Protein AF-A0A353GN98-F1 (afdb_monomer_lite)

Structure (mmCIF, N/CA/C/O backbone):
data_AF-A0A353GN98-F1
#
_entry.id   AF-A0A353GN98-F1
#
loop_
_atom_site.group_PDB
_atom_site.id
_atom_site.type_symbol
_atom_site.label_atom_id
_atom_site.label_alt_id
_atom_site.label_comp_id
_atom_site.label_asym_id
_atom_site.label_entity_id
_atom_site.label_seq_id
_atom_site.pdbx_PDB_ins_code
_atom_site.Cartn_x
_atom_site.Cartn_y
_atom_site.Cartn_z
_atom_site.occupancy
_atom_site.B_iso_or_equiv
_atom_site.auth_seq_id
_atom_site.auth_comp_id
_atom_site.auth_asym_id
_atom_site.auth_atom_id
_atom_site.pdbx_PDB_model_num
ATOM 1 N N . MET A 1 1 ? 13.354 -2.011 -20.794 1.00 36.31 1 MET A N 1
ATOM 2 C CA . MET A 1 1 ? 11.895 -1.866 -20.599 1.00 36.31 1 MET A CA 1
ATOM 3 C C . MET A 1 1 ? 11.27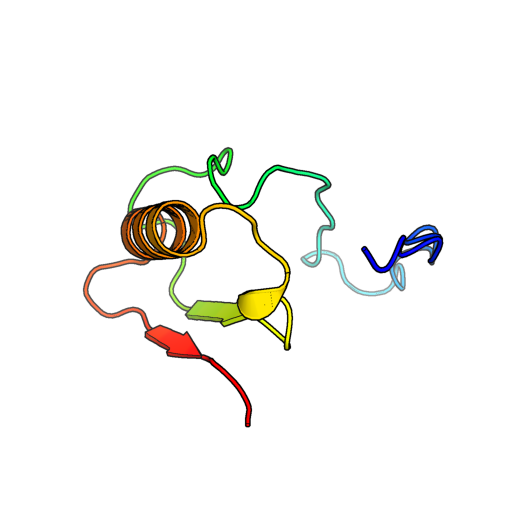9 -3.258 -20.680 1.00 36.31 1 MET A C 1
ATOM 5 O O . MET A 1 1 ? 11.032 -3.749 -21.776 1.00 36.31 1 MET A O 1
ATOM 9 N N . LEU A 1 2 ? 11.160 -3.957 -19.550 1.00 34.34 2 LEU A N 1
ATOM 10 C CA . LEU A 1 2 ? 10.579 -5.302 -19.515 1.00 34.34 2 LEU A CA 1
ATOM 11 C C . LEU A 1 2 ? 9.057 -5.172 -19.628 1.00 34.34 2 LEU A C 1
ATOM 13 O O . LEU A 1 2 ? 8.403 -4.624 -18.749 1.00 34.34 2 LEU A O 1
ATOM 17 N N . ARG A 1 3 ? 8.493 -5.625 -20.752 1.00 41.81 3 ARG A N 1
ATOM 18 C CA . ARG A 1 3 ? 7.042 -5.745 -20.924 1.00 41.81 3 ARG A CA 1
ATOM 19 C C . ARG A 1 3 ? 6.580 -7.049 -20.278 1.00 41.81 3 ARG A C 1
ATOM 21 O O . ARG A 1 3 ? 6.762 -8.120 -20.858 1.00 41.81 3 ARG A O 1
ATOM 28 N N . PHE A 1 4 ? 5.963 -6.960 -19.105 1.00 44.66 4 PHE A N 1
ATOM 29 C CA . PHE A 1 4 ? 5.276 -8.089 -18.485 1.00 44.66 4 PHE A CA 1
ATOM 30 C C . PHE A 1 4 ? 4.004 -8.427 -19.282 1.00 44.66 4 PHE A C 1
ATOM 32 O O . PHE A 1 4 ? 2.974 -7.783 -19.133 1.00 44.66 4 PHE A O 1
ATOM 39 N N . HIS A 1 5 ? 4.071 -9.454 -20.133 1.00 43.12 5 HIS A N 1
ATOM 40 C CA . HIS A 1 5 ? 2.909 -10.063 -20.801 1.00 43.12 5 HIS A CA 1
ATOM 41 C C . HIS A 1 5 ? 2.382 -11.268 -20.004 1.00 43.12 5 HIS A C 1
ATOM 43 O O . HIS A 1 5 ? 2.096 -12.321 -20.575 1.00 43.12 5 HIS A O 1
ATOM 49 N N . LYS A 1 6 ? 2.300 -11.171 -18.672 1.00 46.78 6 LYS A N 1
ATOM 50 C CA . LYS A 1 6 ? 1.693 -12.245 -17.879 1.00 46.78 6 LYS A CA 1
ATOM 51 C C . LYS A 1 6 ? 0.214 -11.931 -17.696 1.00 46.78 6 LYS A C 1
ATOM 53 O O . LYS A 1 6 ? -0.146 -11.030 -16.951 1.00 46.78 6 LYS A O 1
ATOM 58 N N . ASN A 1 7 ? -0.621 -12.682 -18.412 1.00 41.62 7 ASN A N 1
ATOM 59 C CA . ASN A 1 7 ? -2.058 -12.752 -18.184 1.00 41.62 7 ASN A CA 1
ATOM 60 C C . ASN A 1 7 ? -2.314 -13.022 -16.691 1.00 41.62 7 ASN A C 1
ATOM 62 O O . ASN A 1 7 ? -2.122 -14.144 -16.226 1.00 41.62 7 ASN A O 1
ATOM 66 N N . LEU A 1 8 ? -2.773 -12.004 -15.957 1.00 54.12 8 LEU A N 1
ATOM 67 C CA . LEU A 1 8 ? -3.350 -12.133 -14.610 1.00 54.12 8 LEU A CA 1
ATOM 68 C C . LEU A 1 8 ? -4.732 -12.821 -14.644 1.00 54.12 8 LEU A C 1
ATOM 70 O O . LEU A 1 8 ? -5.445 -12.842 -13.653 1.00 54.12 8 LEU A O 1
ATOM 74 N N . SER A 1 9 ? -5.107 -13.419 -15.777 1.00 51.09 9 SER A N 1
ATOM 75 C CA . SER A 1 9 ? -6.351 -14.155 -16.006 1.00 51.09 9 SER A CA 1
ATOM 76 C C . SER A 1 9 ? -6.387 -15.530 -15.328 1.00 51.09 9 SER A C 1
ATOM 78 O O . SER A 1 9 ? -7.090 -16.425 -15.803 1.00 51.09 9 SER A O 1
ATOM 80 N N . GLN A 1 10 ? -5.628 -15.747 -14.250 1.00 56.06 10 GLN A N 1
ATOM 81 C CA . GLN A 1 10 ? -5.914 -16.897 -13.401 1.00 56.06 10 GLN A CA 1
ATOM 82 C C . GLN A 1 10 ? -7.231 -16.603 -12.692 1.00 56.06 10 GLN A C 1
ATOM 84 O O . GLN A 1 10 ? -7.358 -15.587 -12.011 1.00 56.06 10 GLN A O 1
ATOM 89 N N . LYS A 1 11 ? -8.236 -17.460 -12.907 1.00 51.41 11 LYS A N 1
ATOM 90 C CA . LYS A 1 11 ? -9.472 -17.389 -12.128 1.00 51.41 11 LYS A CA 1
ATOM 91 C C . LYS A 1 11 ? -9.071 -17.424 -10.650 1.00 51.41 11 LYS A C 1
ATOM 93 O O . LYS A 1 11 ? -8.310 -18.328 -10.298 1.00 51.41 11 LYS A O 1
ATOM 98 N N . PRO A 1 12 ? -9.542 -16.481 -9.814 1.00 57.28 12 PRO A N 1
ATOM 99 C CA . PRO A 1 12 ? -9.365 -16.616 -8.379 1.00 57.28 12 PRO A CA 1
ATOM 100 C C . PRO A 1 12 ? -9.880 -17.998 -7.984 1.00 57.28 12 PRO A C 1
ATOM 102 O O . PRO A 1 12 ? -10.898 -18.452 -8.517 1.00 57.28 12 PRO A O 1
ATOM 105 N N . ASP A 1 13 ? -9.137 -18.683 -7.120 1.00 56.50 13 ASP A N 1
ATOM 106 C CA . ASP A 1 13 ? -9.638 -19.881 -6.465 1.00 56.50 13 ASP A CA 1
ATOM 107 C C . ASP A 1 13 ? -10.972 -19.492 -5.811 1.00 56.50 13 ASP A C 1
ATOM 109 O O . ASP A 1 13 ? -11.009 -18.672 -4.895 1.00 56.50 13 ASP A O 1
ATOM 113 N N . GLN A 1 14 ? -12.081 -19.987 -6.369 1.00 57.38 14 GLN A N 1
ATOM 114 C CA . GLN A 1 14 ? -13.442 -19.576 -6.005 1.00 57.38 14 GLN A CA 1
ATOM 115 C C . GLN A 1 14 ? -13.857 -20.095 -4.617 1.00 57.38 14 GLN A C 1
ATOM 117 O O . GLN A 1 14 ? -15.032 -20.044 -4.275 1.00 57.38 14 GLN A O 1
ATOM 122 N N . SER A 1 15 ? -12.917 -20.629 -3.833 1.00 68.56 15 SER A N 1
ATOM 123 C CA . SER A 1 15 ? -13.158 -21.173 -2.497 1.00 68.56 15 SER A CA 1
ATOM 124 C C . SER A 1 15 ? -13.109 -20.134 -1.370 1.00 68.56 15 SER A C 1
ATOM 126 O O . SER A 1 15 ? -13.451 -20.476 -0.239 1.00 68.56 15 SER A O 1
ATOM 128 N N . LEU A 1 16 ? -12.708 -18.882 -1.643 1.00 80.12 16 LEU A N 1
ATOM 129 C CA . LEU A 1 16 ? -12.615 -17.817 -0.636 1.00 80.12 16 LEU A CA 1
ATOM 130 C C . LEU A 1 16 ? -13.552 -16.641 -0.952 1.00 80.12 16 LEU A C 1
ATOM 132 O O . LEU A 1 16 ? -13.340 -15.907 -1.915 1.00 80.12 16 LEU A O 1
ATOM 136 N N . ASP A 1 17 ? -14.540 -16.408 -0.085 1.00 87.56 17 ASP A N 1
ATOM 137 C CA . ASP A 1 17 ? -15.565 -15.364 -0.269 1.00 87.56 17 ASP A CA 1
ATOM 138 C C . ASP A 1 17 ? -15.085 -13.938 0.064 1.00 87.56 17 ASP A C 1
ATOM 140 O O . ASP A 1 17 ? -15.778 -12.958 -0.212 1.00 87.56 17 ASP A O 1
ATOM 144 N N . ASN A 1 18 ? -13.906 -13.809 0.677 1.00 90.12 18 ASN A N 1
ATOM 145 C CA . ASN A 1 18 ? -13.339 -12.556 1.182 1.00 90.12 18 ASN A CA 1
ATOM 146 C C . ASN A 1 18 ? -12.047 -12.131 0.463 1.00 90.12 18 ASN A C 1
ATOM 148 O O . ASN A 1 18 ? -11.306 -11.287 0.974 1.00 90.12 18 ASN A O 1
ATOM 152 N N . VAL A 1 19 ? -11.758 -12.720 -0.700 1.00 89.19 19 VAL A N 1
ATOM 153 C CA . VAL A 1 19 ? -10.592 -12.380 -1.520 1.00 89.19 19 VAL A CA 1
ATOM 154 C C . VAL A 1 19 ? -11.065 -11.813 -2.848 1.00 89.19 19 VAL A C 1
ATOM 156 O O . VAL A 1 19 ? -11.755 -12.470 -3.621 1.00 89.19 19 VAL A O 1
ATOM 159 N N . TYR A 1 20 ? -10.646 -10.584 -3.131 1.00 87.25 20 TYR A N 1
ATOM 160 C CA . TYR A 1 20 ? -11.025 -9.865 -4.340 1.00 87.25 20 TYR A CA 1
ATOM 161 C C . TYR A 1 20 ? -9.772 -9.434 -5.099 1.00 87.25 20 TYR A C 1
ATOM 163 O O . TYR A 1 20 ? -8.746 -9.113 -4.501 1.00 87.25 20 TYR A O 1
ATOM 171 N N . SER A 1 21 ? -9.851 -9.429 -6.428 1.00 88.31 21 SER A N 1
ATOM 172 C CA . SER A 1 21 ? -8.799 -8.915 -7.308 1.00 88.31 21 SER A CA 1
ATOM 173 C C . SER A 1 21 ? -9.285 -7.648 -7.992 1.00 88.31 21 SER A C 1
ATOM 175 O O . SER A 1 21 ? -10.426 -7.587 -8.445 1.00 88.31 21 SER A O 1
ATOM 177 N N . LEU A 1 22 ? -8.410 -6.653 -8.082 1.00 89.94 22 LEU A N 1
ATOM 178 C CA . LEU A 1 22 ? -8.713 -5.357 -8.669 1.00 89.94 22 LEU A CA 1
ATOM 179 C C . LEU A 1 22 ? -7.539 -4.918 -9.554 1.00 89.94 22 LEU A C 1
ATOM 181 O O . LEU A 1 22 ? -6.383 -5.022 -9.145 1.00 89.94 22 LEU A O 1
ATOM 185 N N . LEU A 1 23 ? -7.837 -4.459 -10.771 1.00 92.25 23 LEU A N 1
ATOM 186 C CA . LEU A 1 23 ? -6.849 -3.911 -11.701 1.00 92.25 23 LEU A CA 1
ATOM 187 C C . LEU A 1 23 ? -6.874 -2.387 -11.609 1.00 92.25 23 LEU A C 1
ATOM 189 O O . LEU A 1 23 ? -7.763 -1.766 -12.178 1.00 92.25 23 LEU A O 1
ATOM 193 N N . GLU A 1 24 ? -5.899 -1.801 -10.918 1.00 93.38 24 GLU A N 1
ATOM 194 C CA . GLU A 1 24 ? -5.833 -0.355 -10.684 1.00 93.38 24 GLU A CA 1
ATOM 195 C C . GLU A 1 24 ? -4.396 0.176 -10.663 1.00 93.38 24 GLU A C 1
ATOM 197 O O . GLU A 1 24 ? -3.419 -0.580 -10.665 1.00 93.38 24 GLU A O 1
ATOM 202 N N . ASN A 1 25 ? -4.268 1.503 -10.646 1.00 93.31 25 ASN A N 1
ATOM 203 C CA . ASN A 1 25 ? -2.986 2.193 -10.586 1.00 93.31 25 ASN A CA 1
ATOM 204 C C . ASN A 1 25 ? -2.488 2.329 -9.135 1.00 93.31 25 ASN A C 1
ATOM 206 O O . ASN A 1 25 ? -3.100 3.010 -8.322 1.00 93.31 25 ASN A O 1
ATOM 210 N N . ALA A 1 26 ? -1.319 1.76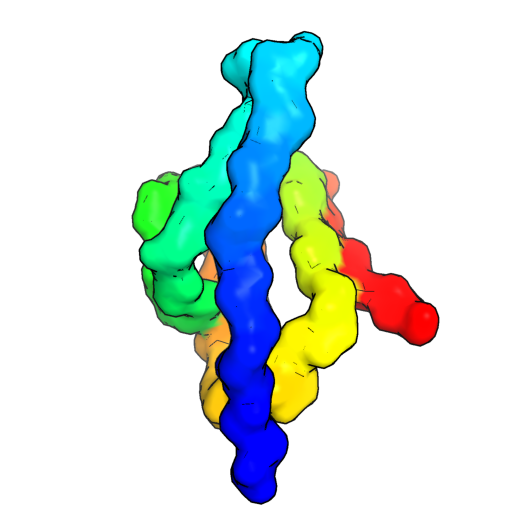7 -8.817 1.00 94.31 26 ALA A N 1
ATOM 211 C CA . ALA A 1 26 ? -0.725 1.866 -7.478 1.00 94.31 26 ALA A CA 1
ATOM 212 C C . ALA A 1 26 ? -0.405 3.309 -7.027 1.00 94.31 26 ALA A C 1
ATOM 214 O O . ALA A 1 26 ? -0.251 3.554 -5.836 1.00 94.31 26 ALA A O 1
ATOM 215 N N . CYS A 1 27 ? -0.311 4.263 -7.958 1.00 96.25 27 CYS A N 1
ATOM 216 C CA . CYS A 1 27 ? -0.129 5.686 -7.663 1.00 96.25 27 CYS A CA 1
ATOM 217 C C . CYS A 1 27 ? -1.449 6.441 -7.415 1.00 96.25 27 CYS A C 1
ATOM 219 O O . CYS A 1 27 ? -1.402 7.651 -7.182 1.00 96.25 27 CYS A O 1
ATOM 221 N N . HIS A 1 28 ? -2.602 5.778 -7.561 1.00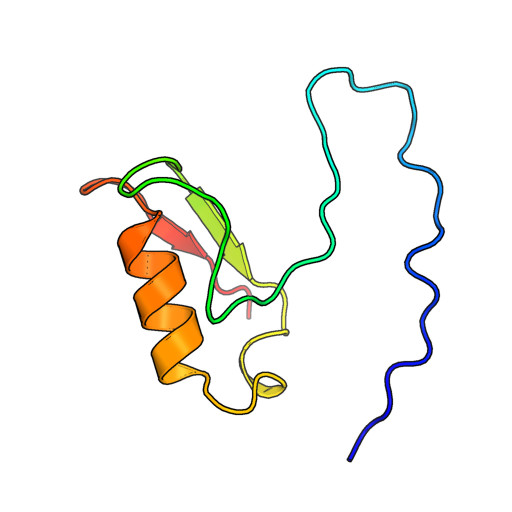 96.88 28 HIS A N 1
ATOM 222 C CA . HIS A 1 28 ? -3.934 6.319 -7.289 1.00 96.88 28 HIS A CA 1
ATOM 223 C C . HIS A 1 28 ? -4.926 5.164 -7.071 1.00 96.88 28 HIS A C 1
ATOM 225 O O . HIS A 1 28 ? -5.526 4.654 -8.017 1.00 96.88 28 HIS A O 1
ATOM 231 N N . LEU A 1 29 ? -5.065 4.736 -5.821 1.00 96.62 29 LEU A N 1
ATOM 232 C CA . LEU A 1 29 ? -5.900 3.608 -5.433 1.00 96.62 29 LEU A CA 1
ATOM 233 C C . LEU A 1 29 ? -7.325 4.073 -5.098 1.00 96.62 29 LEU A C 1
ATOM 235 O O . LEU A 1 29 ? -7.485 5.058 -4.372 1.00 96.62 29 LEU A O 1
ATOM 239 N N . PRO A 1 30 ? -8.375 3.336 -5.507 1.00 96.81 30 PRO A N 1
ATOM 240 C CA . PRO A 1 30 ? -9.770 3.695 -5.239 1.00 96.81 30 PRO A CA 1
ATOM 241 C C . PRO A 1 30 ? -10.214 3.298 -3.820 1.00 96.81 30 PRO A C 1
ATOM 243 O O . PRO A 1 30 ? -11.319 2.800 -3.608 1.00 96.81 30 PRO A O 1
ATOM 246 N N . PHE A 1 31 ? -9.341 3.493 -2.835 1.00 97.75 31 PHE A N 1
ATOM 247 C CA . PHE A 1 31 ? -9.616 3.218 -1.429 1.00 97.75 31 PHE A CA 1
ATOM 248 C C . PHE A 1 31 ? -9.590 4.510 -0.626 1.00 97.75 31 PHE A C 1
ATOM 250 O O . PHE A 1 31 ? -8.855 5.447 -0.950 1.00 97.75 31 PHE A O 1
ATOM 257 N N . GLN A 1 32 ? -10.382 4.550 0.440 1.00 98.38 32 GLN A N 1
ATOM 258 C CA . GLN A 1 32 ? -10.369 5.661 1.382 1.00 98.38 32 GLN A CA 1
ATOM 259 C C . GLN A 1 32 ? -9.061 5.673 2.177 1.00 98.38 32 GLN A C 1
ATOM 261 O O . GLN A 1 32 ? -8.345 4.667 2.260 1.00 98.38 32 GLN A O 1
ATOM 266 N N . ASP A 1 33 ? -8.758 6.817 2.771 1.00 98.69 33 ASP A N 1
ATOM 267 C CA . ASP A 1 33 ? -7.662 6.938 3.726 1.00 98.69 33 ASP A CA 1
ATOM 268 C C . ASP A 1 33 ? -7.864 5.931 4.867 1.00 98.69 33 ASP A C 1
ATOM 270 O O . ASP A 1 33 ? -8.996 5.606 5.226 1.00 98.69 33 ASP A O 1
ATOM 274 N N . GLU A 1 34 ? -6.769 5.408 5.420 1.00 98.62 34 GLU A N 1
ATOM 275 C CA . GLU A 1 34 ? -6.810 4.546 6.611 1.00 98.62 34 GLU A CA 1
ATOM 276 C C . GLU A 1 34 ? -7.710 3.291 6.479 1.00 98.62 34 GLU A C 1
ATOM 278 O O . GLU A 1 34 ? -8.284 2.796 7.451 1.00 98.62 34 GLU A O 1
ATOM 283 N N . SER A 1 35 ? -7.821 2.728 5.275 1.00 98.38 35 SER A N 1
ATOM 284 C CA . SER A 1 35 ? -8.660 1.552 5.006 1.00 98.38 35 SER A CA 1
ATOM 285 C C . SER A 1 35 ? -8.018 0.223 5.418 1.00 98.38 35 SER A C 1
ATOM 287 O O . SER A 1 35 ? -8.729 -0.717 5.774 1.00 98.38 35 SER A O 1
ATOM 289 N N . PHE A 1 36 ? -6.685 0.117 5.392 1.00 98.25 36 PHE A N 1
ATOM 290 C CA . PHE A 1 36 ? -5.985 -1.163 5.549 1.00 98.25 36 PHE A CA 1
ATOM 291 C C . PHE A 1 36 ? -5.074 -1.208 6.772 1.00 98.25 36 PHE A C 1
ATOM 293 O O . PHE A 1 36 ? -4.330 -0.273 7.069 1.00 98.25 36 PHE A O 1
ATOM 300 N N . ASP A 1 37 ? -5.079 -2.359 7.444 1.00 98.50 37 ASP A N 1
ATOM 301 C CA . ASP A 1 37 ? -4.165 -2.665 8.546 1.00 98.50 37 ASP A CA 1
ATOM 302 C C . ASP A 1 37 ? -2.789 -3.125 8.048 1.00 98.50 37 ASP A C 1
ATOM 304 O O . ASP A 1 37 ? -1.801 -3.017 8.777 1.00 98.50 37 ASP A O 1
ATOM 308 N N . ARG A 1 38 ? -2.693 -3.648 6.820 1.00 98.12 38 ARG A N 1
ATOM 309 C CA . ARG A 1 38 ? -1.449 -4.144 6.213 1.00 98.12 38 ARG A CA 1
ATOM 310 C C . ARG A 1 38 ? -1.476 -3.971 4.697 1.00 98.12 38 ARG A C 1
ATOM 312 O O . ARG A 1 38 ? -2.510 -4.184 4.072 1.00 98.12 38 ARG A O 1
ATOM 319 N N . VAL A 1 39 ? -0.319 -3.668 4.113 1.00 97.62 39 VAL A N 1
ATOM 320 C CA . VAL A 1 39 ? -0.084 -3.712 2.661 1.00 97.62 39 VAL A CA 1
ATOM 321 C C . VAL A 1 39 ? 1.176 -4.532 2.390 1.00 97.62 39 VAL A C 1
ATOM 323 O O . VAL A 1 39 ? 2.181 -4.385 3.085 1.00 97.62 39 VAL A O 1
ATOM 326 N N . LEU A 1 40 ? 1.127 -5.393 1.374 1.00 96.88 40 LEU A N 1
ATOM 327 C CA . LEU A 1 40 ? 2.260 -6.189 0.904 1.00 96.88 40 LEU A CA 1
ATOM 328 C C . LEU A 1 40 ? 2.572 -5.810 -0.545 1.00 96.88 40 LEU A C 1
ATOM 330 O O . LEU A 1 40 ? 1.704 -5.908 -1.409 1.00 96.88 40 LEU A O 1
ATOM 334 N N . MET A 1 41 ? 3.818 -5.427 -0.819 1.00 95.31 41 MET A N 1
ATOM 335 C CA . MET A 1 41 ? 4.295 -5.180 -2.182 1.00 95.31 41 MET A CA 1
ATOM 336 C C . MET A 1 41 ? 5.388 -6.186 -2.523 1.00 95.31 41 MET A C 1
ATOM 338 O O . MET A 1 41 ? 6.497 -6.101 -2.006 1.00 95.31 41 MET A O 1
ATOM 342 N N . VAL A 1 42 ? 5.090 -7.139 -3.405 1.00 94.50 42 VAL A N 1
ATOM 343 C CA . VAL A 1 42 ? 6.038 -8.197 -3.781 1.00 94.50 42 VAL A CA 1
ATOM 344 C C . VAL A 1 42 ? 6.782 -7.791 -5.045 1.00 94.50 42 VAL A C 1
ATOM 346 O O . VAL A 1 42 ? 6.223 -7.859 -6.134 1.00 94.50 42 VAL A O 1
ATOM 349 N N . LEU A 1 43 ? 8.035 -7.353 -4.885 1.00 91.69 43 LEU A N 1
ATOM 350 C CA . LEU A 1 43 ? 8.976 -7.038 -5.973 1.00 91.69 43 LEU A CA 1
ATOM 351 C C . LEU A 1 43 ? 8.473 -6.031 -7.031 1.00 91.69 43 LEU A C 1
ATOM 353 O O . LEU A 1 43 ? 9.084 -5.905 -8.080 1.00 91.69 43 LEU A O 1
ATOM 357 N N . VAL A 1 44 ? 7.390 -5.294 -6.761 1.00 91.31 44 VAL A N 1
ATOM 358 C CA . VAL A 1 44 ? 6.750 -4.404 -7.747 1.00 91.31 44 VAL A CA 1
ATOM 359 C C . VAL A 1 44 ? 7.280 -2.971 -7.706 1.00 91.31 44 VAL A C 1
ATOM 361 O O . VAL A 1 44 ? 7.255 -2.276 -8.713 1.00 91.31 44 VAL A O 1
ATOM 364 N N . LEU A 1 45 ? 7.772 -2.507 -6.550 1.00 92.81 45 LEU A N 1
ATOM 365 C CA . LEU A 1 45 ? 8.154 -1.103 -6.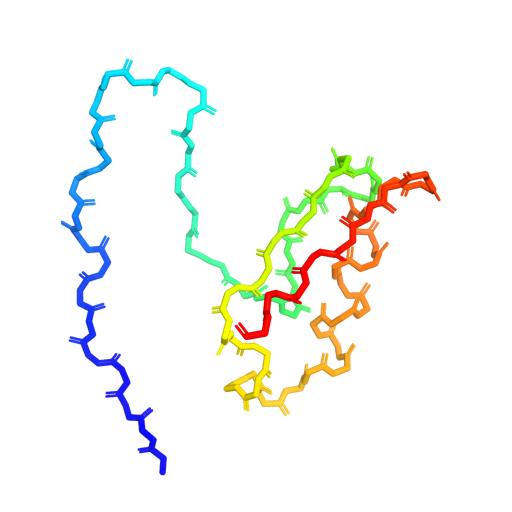363 1.00 92.81 45 LEU A CA 1
ATOM 366 C C . LEU A 1 45 ? 9.213 -0.604 -7.374 1.00 92.81 45 LEU A C 1
ATOM 368 O O . LEU A 1 45 ? 9.028 0.501 -7.879 1.00 92.81 45 LEU A O 1
ATOM 372 N N . PRO A 1 46 ? 10.270 -1.373 -7.723 1.00 92.19 46 PRO A N 1
ATOM 373 C CA . PRO A 1 46 ? 11.263 -0.936 -8.712 1.00 92.19 46 PRO A CA 1
ATOM 374 C C . PRO A 1 46 ? 10.709 -0.759 -10.133 1.00 92.19 46 PRO A C 1
ATOM 376 O O . PRO A 1 46 ? 11.306 -0.036 -10.927 1.00 92.19 46 PRO A O 1
ATOM 379 N N . ASP A 1 47 ? 9.586 -1.407 -10.454 1.00 92.06 47 ASP A N 1
ATOM 380 C CA . ASP A 1 47 ? 8.949 -1.341 -11.772 1.00 92.06 47 ASP A CA 1
ATOM 381 C C . ASP A 1 47 ? 7.943 -0.181 -11.891 1.00 92.06 47 ASP A C 1
ATOM 383 O O . ASP A 1 47 ? 7.477 0.124 -12.993 1.00 92.06 47 ASP A O 1
ATOM 387 N N . ILE A 1 48 ? 7.599 0.488 -10.782 1.00 93.44 48 ILE A N 1
ATOM 388 C CA . ILE A 1 48 ? 6.675 1.627 -10.781 1.00 93.44 48 ILE A CA 1
ATOM 389 C C . ILE A 1 48 ? 7.443 2.902 -11.170 1.00 93.44 48 ILE A C 1
ATOM 391 O O . ILE A 1 48 ? 8.354 3.299 -10.442 1.00 93.44 48 ILE A O 1
ATOM 395 N N . PRO A 1 49 ? 7.057 3.607 -12.258 1.00 92.00 49 PRO A N 1
ATOM 396 C CA . PRO A 1 49 ? 7.785 4.790 -12.729 1.00 92.00 49 PRO A CA 1
ATOM 397 C C . PRO A 1 49 ? 7.918 5.909 -11.688 1.00 92.00 49 PRO A C 1
ATOM 399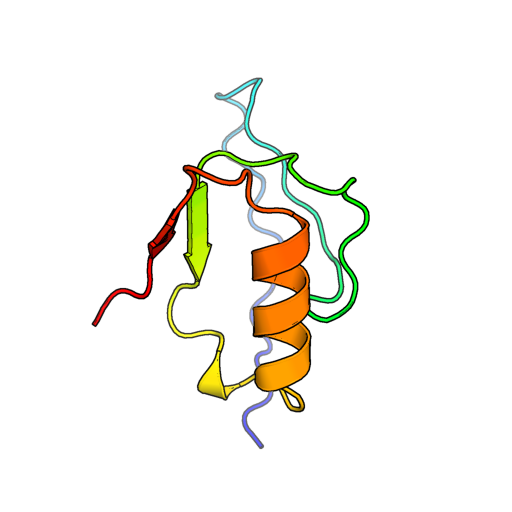 O O . PRO A 1 49 ? 8.943 6.582 -11.636 1.00 92.00 49 PRO A O 1
ATOM 402 N N . ASP A 1 50 ? 6.889 6.094 -10.858 1.00 96.44 50 ASP A N 1
ATOM 403 C CA . ASP A 1 50 ? 6.882 7.032 -9.734 1.00 96.44 50 ASP A CA 1
ATOM 404 C C . ASP A 1 50 ? 6.677 6.272 -8.417 1.00 96.44 50 ASP A C 1
ATOM 406 O O . ASP A 1 50 ? 5.591 6.237 -7.831 1.00 96.44 50 ASP A O 1
ATOM 410 N N . GLY A 1 51 ? 7.740 5.599 -7.974 1.00 96.25 51 GLY A N 1
ATOM 411 C CA . GLY A 1 51 ? 7.718 4.813 -6.742 1.00 96.25 51 GLY A CA 1
ATOM 412 C C . GLY A 1 51 ? 7.430 5.650 -5.491 1.00 96.25 51 GLY A C 1
ATOM 413 O O . GLY A 1 51 ? 6.817 5.146 -4.554 1.00 96.25 51 GLY A O 1
ATOM 414 N N . GLN A 1 52 ? 7.809 6.934 -5.473 1.00 97.06 52 GLN A N 1
ATOM 415 C CA . GLN A 1 52 ? 7.504 7.822 -4.344 1.00 97.06 52 GLN A CA 1
ATOM 416 C C . GLN A 1 52 ? 6.006 8.087 -4.245 1.00 97.06 52 GLN A C 1
ATOM 418 O O . GLN A 1 52 ? 5.441 7.981 -3.156 1.00 97.06 52 GLN A O 1
ATOM 423 N N . LYS A 1 53 ? 5.347 8.366 -5.373 1.00 98.00 53 LYS A N 1
ATOM 424 C CA . LYS A 1 53 ? 3.895 8.545 -5.403 1.00 98.00 53 LYS A CA 1
ATOM 425 C C . LYS A 1 53 ? 3.152 7.269 -5.024 1.00 98.00 53 LYS A C 1
ATOM 427 O O . LYS A 1 53 ? 2.197 7.348 -4.260 1.00 98.00 53 LYS A O 1
ATOM 432 N N . ALA A 1 54 ? 3.613 6.103 -5.477 1.00 97.69 54 ALA A N 1
ATOM 433 C CA . ALA A 1 54 ? 3.041 4.835 -5.030 1.00 97.69 54 ALA A CA 1
ATOM 434 C C . ALA A 1 54 ? 3.199 4.636 -3.515 1.00 97.69 54 ALA A C 1
ATOM 436 O O . ALA A 1 54 ? 2.229 4.307 -2.844 1.00 97.69 54 ALA A O 1
ATOM 437 N N . LEU A 1 55 ? 4.379 4.894 -2.942 1.00 97.81 55 LEU A N 1
ATOM 438 C CA . LEU A 1 55 ? 4.580 4.799 -1.491 1.00 97.81 55 LEU A CA 1
ATOM 439 C C . LEU A 1 55 ? 3.725 5.803 -0.705 1.00 97.81 55 LEU A C 1
ATOM 441 O O . LEU A 1 55 ? 3.216 5.451 0.359 1.00 97.81 55 LEU A O 1
ATOM 445 N N . ALA A 1 56 ? 3.545 7.024 -1.215 1.00 98.31 56 ALA A N 1
ATOM 446 C CA . ALA A 1 56 ? 2.653 8.014 -0.614 1.00 98.31 56 ALA A CA 1
ATOM 447 C C . ALA A 1 56 ? 1.197 7.528 -0.620 1.00 98.31 56 ALA A C 1
ATOM 449 O O . ALA A 1 56 ? 0.510 7.627 0.395 1.00 98.31 56 ALA A O 1
ATOM 450 N N . GLU A 1 57 ? 0.760 6.926 -1.725 1.00 98.31 57 GLU A N 1
ATOM 451 C CA . GLU A 1 57 ? -0.581 6.363 -1.849 1.00 98.31 57 GLU A CA 1
ATOM 452 C C . GLU A 1 57 ? -0.782 5.151 -0.928 1.00 98.31 57 GLU A C 1
ATOM 454 O O . GLU A 1 57 ? -1.791 5.062 -0.229 1.00 98.31 57 GLU A O 1
ATOM 459 N N . ILE A 1 58 ? 0.217 4.267 -0.818 1.00 98.19 58 ILE A N 1
ATOM 460 C CA . ILE A 1 58 ? 0.211 3.183 0.172 1.00 98.19 58 ILE A CA 1
ATOM 461 C C . ILE A 1 58 ? 0.138 3.744 1.597 1.00 98.19 58 ILE A C 1
ATOM 463 O O . ILE A 1 58 ? -0.627 3.246 2.422 1.00 98.19 58 ILE A O 1
ATOM 467 N N . ARG A 1 59 ? 0.892 4.804 1.908 1.00 98.19 59 ARG A N 1
ATOM 468 C CA . ARG A 1 59 ? 0.861 5.442 3.230 1.00 98.19 59 ARG A CA 1
ATOM 469 C C . ARG A 1 59 ? -0.498 6.069 3.549 1.00 98.19 59 ARG A C 1
ATOM 471 O O . ARG A 1 59 ? -0.872 6.046 4.722 1.00 98.19 59 ARG A O 1
ATOM 478 N N . ARG A 1 60 ? -1.198 6.614 2.549 1.00 98.62 60 ARG A N 1
ATOM 479 C CA . ARG A 1 60 ? -2.542 7.204 2.674 1.00 98.62 60 ARG A CA 1
ATOM 480 C C . ARG A 1 60 ? -3.584 6.152 3.049 1.00 98.62 60 ARG A C 1
ATOM 482 O O . ARG A 1 60 ? -4.364 6.358 3.973 1.00 98.62 60 ARG A O 1
ATOM 489 N N . VAL A 1 61 ? -3.578 5.008 2.367 1.00 98.56 61 VAL A N 1
ATOM 490 C CA . VAL A 1 61 ? -4.573 3.944 2.602 1.00 98.56 61 VAL A CA 1
ATOM 491 C C . VAL A 1 61 ? -4.277 3.099 3.849 1.00 98.56 61 VAL A C 1
ATOM 493 O O . VAL A 1 61 ? -5.141 2.352 4.303 1.00 98.56 61 VAL A O 1
ATOM 496 N N . LEU A 1 62 ? -3.070 3.192 4.415 1.00 98.75 62 LEU A N 1
ATOM 497 C CA . LEU A 1 62 ? -2.689 2.536 5.667 1.00 98.75 62 LEU A CA 1
ATOM 498 C C . LEU A 1 62 ? -3.207 3.314 6.886 1.00 98.75 62 LEU A C 1
ATOM 500 O O . LEU A 1 62 ? -2.982 4.518 7.007 1.00 98.75 62 LEU A O 1
ATOM 504 N N . LYS A 1 63 ? -3.823 2.607 7.841 1.00 98.75 63 LYS A N 1
ATOM 505 C CA . LYS A 1 63 ? -4.170 3.167 9.163 1.00 98.75 63 LYS A CA 1
ATOM 506 C C . LYS A 1 63 ? -2.915 3.645 9.916 1.00 98.75 63 LYS A C 1
ATOM 508 O O . LYS A 1 63 ? -1.823 3.133 9.663 1.00 98.75 63 LYS A O 1
ATOM 513 N N . PRO A 1 64 ? -3.027 4.529 10.927 1.00 97.81 64 PRO A N 1
ATOM 514 C CA . PRO A 1 64 ? -1.865 5.041 11.666 1.00 97.81 64 PRO A CA 1
ATOM 515 C C . PRO A 1 64 ? -0.967 3.970 12.320 1.00 97.81 64 PRO A C 1
ATOM 517 O O . PRO A 1 64 ? 0.228 4.193 12.481 1.00 97.81 64 PRO A O 1
ATOM 520 N N . HIS A 1 65 ? -1.527 2.809 12.680 1.00 96.88 65 HIS A N 1
ATOM 521 C CA . HIS A 1 65 ? -0.830 1.670 13.306 1.00 96.88 65 HIS A CA 1
ATOM 522 C C . HIS A 1 65 ? -0.533 0.517 12.324 1.00 96.88 65 HIS A C 1
ATOM 524 O O . HIS A 1 65 ? -0.131 -0.583 12.723 1.00 96.88 65 HIS A O 1
ATOM 530 N N . ALA A 1 66 ? -0.790 0.739 11.037 1.00 98.25 66 ALA A N 1
ATOM 531 C CA . ALA A 1 66 ? -0.624 -0.253 9.993 1.00 98.25 66 ALA A CA 1
ATOM 532 C C . ALA A 1 66 ? 0.832 -0.333 9.509 1.00 98.25 66 ALA A C 1
ATOM 534 O O . ALA A 1 66 ? 1.660 0.528 9.809 1.00 98.25 66 ALA A O 1
ATOM 535 N N . SER A 1 67 ? 1.157 -1.381 8.752 1.00 97.88 67 SER A N 1
ATOM 536 C CA . SER A 1 67 ? 2.508 -1.572 8.221 1.00 97.88 67 SER A CA 1
ATOM 537 C C . SER A 1 67 ? 2.519 -1.979 6.751 1.00 97.88 67 SER A C 1
ATOM 539 O O . SER A 1 67 ? 1.663 -2.730 6.277 1.00 97.88 67 SER A O 1
ATOM 541 N N . LEU A 1 68 ? 3.530 -1.473 6.044 1.00 97.56 68 LEU A N 1
ATOM 542 C CA . LEU A 1 68 ? 3.923 -1.914 4.712 1.00 97.56 68 LEU A CA 1
ATOM 543 C C . LEU A 1 68 ? 5.018 -2.976 4.844 1.00 97.56 68 LEU A C 1
ATOM 545 O O . LEU A 1 68 ? 6.031 -2.749 5.507 1.00 97.56 68 LEU A O 1
ATOM 549 N N . LEU A 1 69 ? 4.825 -4.116 4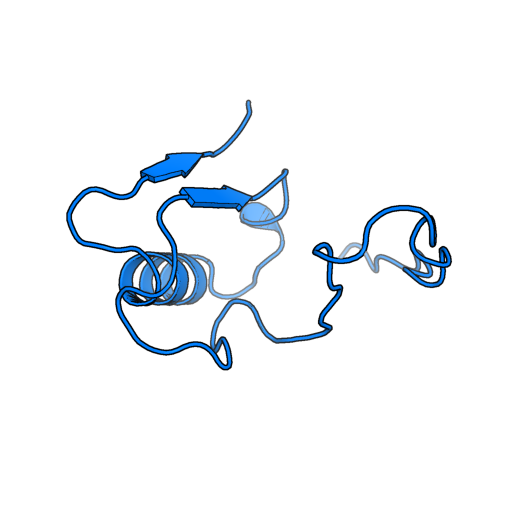.189 1.00 97.50 69 LEU A N 1
ATOM 550 C CA . LEU A 1 69 ? 5.808 -5.186 4.089 1.00 97.50 69 LEU A CA 1
ATOM 551 C C . LEU A 1 69 ? 6.449 -5.182 2.700 1.00 97.50 69 LEU A C 1
ATOM 553 O O . LEU A 1 69 ? 5.758 -5.280 1.683 1.00 97.50 69 LEU A O 1
ATOM 557 N N . LEU A 1 70 ? 7.780 -5.109 2.685 1.00 93.94 70 LEU A N 1
ATOM 558 C CA . LEU A 1 70 ? 8.620 -5.269 1.501 1.00 93.94 70 LEU A CA 1
ATOM 559 C C . LEU A 1 70 ? 9.495 -6.514 1.714 1.00 93.94 70 LEU A C 1
ATOM 561 O O . LEU A 1 70 ? 10.478 -6.434 2.457 1.00 93.94 70 LEU A O 1
ATOM 565 N N . PRO A 1 71 ? 9.124 -7.683 1.161 1.00 88.12 71 PRO A N 1
ATOM 566 C CA . PRO A 1 71 ? 9.956 -8.873 1.252 1.00 88.12 71 PRO A CA 1
ATOM 567 C C . PRO A 1 71 ? 11.282 -8.644 0.515 1.00 88.12 71 PRO A C 1
ATOM 569 O O . PRO A 1 71 ? 11.323 -7.939 -0.496 1.00 88.12 71 PRO A O 1
ATOM 572 N N . LYS A 1 72 ? 12.354 -9.220 1.069 1.00 74.38 72 LYS A N 1
ATOM 573 C CA . LYS A 1 72 ? 13.676 -9.259 0.434 1.00 74.38 72 LYS A CA 1
ATOM 574 C C . LYS A 1 72 ? 13.710 -10.268 -0.704 1.00 74.38 72 LYS A C 1
ATOM 576 O O . LYS A 1 72 ? 13.024 -11.306 -0.571 1.00 74.38 72 LYS A O 1
#

Secondary structure (DSSP, 8-state):
---------PPP-TT-TT------BTTB-SS-TT-EEEEE--S-GGG-TTHHHHHHHHHHHEEEEEEEE---

Sequence (72 aa):
MLRFHKNLSQKPDQSLDNVYSLLENACHLPFQDESFDRVLMVLVLPDIPDGQKALAEIRRVLKPHASLLLPK

Foldseek 3Di:
DDDPPDPPPPDPPPPDPPDDDDDDDLLDDPAAFQQDQEAEDEVCLVVRPCSVSSVVSVNRNHHPNHDYDYDD

pLDDT: mean 85.32, std 19.34, range [34.34, 98.75]

Radius of gyration: 13.66 Å; chains: 1; bounding box: 29×30×34 Å